Protein AF-A0A0B7C4P0-F1 (afdb_monomer_lite)

Sequence (67 aa):
PGRLMLTTSRLYFQPFSNIDKWPVLKLRLKDIKRLICRRFLLRQLGLEIFCGDCAPVSHLYLAFYSE

Organism: NCBI:txid1028688

pLDDT: mean 91.32, std 8.57, range [64.06, 97.75]

S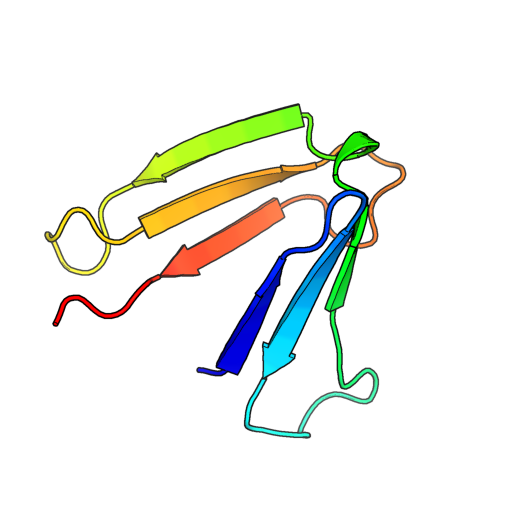econdary structure (DSSP, 8-state):
-EEEEE-SSEEEEEES-TTSSS--EEEEGGGEEEEEEEEETTEEEEEEEEE-TTSS-SEEEEEPPP-

Structure (mmCIF, N/CA/C/O backbone):
data_AF-A0A0B7C4P0-F1
#
_entry.id   AF-A0A0B7C4P0-F1
#
loop_
_atom_site.group_PDB
_atom_site.id
_atom_site.type_symbol
_atom_site.label_atom_id
_atom_site.label_alt_id
_atom_site.label_comp_id
_atom_site.label_asym_id
_atom_site.label_entity_id
_atom_site.label_seq_id
_atom_site.pdbx_PDB_ins_code
_atom_site.Cartn_x
_atom_site.Cartn_y
_atom_site.Cartn_z
_atom_site.occupancy
_atom_site.B_iso_or_equiv
_atom_site.auth_seq_id
_atom_site.auth_comp_id
_atom_site.auth_asym_id
_atom_site.auth_atom_id
_atom_site.pdbx_PDB_model_num
ATOM 1 N N . PRO A 1 1 ? 5.683 0.923 -10.612 1.00 86.62 1 PRO A N 1
ATOM 2 C CA . PRO A 1 1 ? 4.360 1.300 -11.176 1.00 86.62 1 PRO A CA 1
ATOM 3 C C . PRO A 1 1 ? 3.639 0.039 -11.666 1.00 86.62 1 PRO A C 1
ATOM 5 O O . PRO A 1 1 ? 4.306 -0.919 -12.059 1.00 86.62 1 PRO A O 1
ATOM 8 N N . GLY A 1 2 ? 2.312 0.009 -11.594 1.00 91.38 2 GLY A N 1
ATOM 9 C CA . GLY A 1 2 ? 1.533 -1.184 -11.913 1.00 91.38 2 GLY A CA 1
ATOM 10 C C . GLY A 1 2 ? 0.033 -0.930 -11.859 1.00 91.38 2 GLY A C 1
ATOM 11 O O . GLY A 1 2 ? -0.404 0.194 -11.615 1.00 91.38 2 GLY A O 1
ATOM 12 N N . ARG A 1 3 ? -0.751 -1.988 -12.069 1.00 92.00 3 ARG A N 1
ATOM 13 C CA . ARG A 1 3 ? -2.209 -1.980 -11.907 1.00 92.00 3 ARG A CA 1
ATOM 14 C C . ARG A 1 3 ? -2.588 -2.640 -10.592 1.00 92.00 3 ARG A C 1
ATOM 16 O O . ARG A 1 3 ? -2.095 -3.720 -10.265 1.00 92.00 3 ARG A O 1
ATOM 23 N N . LEU A 1 4 ? -3.495 -1.991 -9.874 1.00 93.94 4 LEU A N 1
ATOM 24 C CA . LEU A 1 4 ? -4.171 -2.551 -8.716 1.00 93.94 4 LEU A CA 1
ATOM 25 C C . LEU A 1 4 ? -5.580 -2.966 -9.140 1.00 93.94 4 LEU A C 1
ATOM 27 O O . LEU A 1 4 ? -6.310 -2.163 -9.715 1.00 93.94 4 LEU A O 1
ATOM 31 N N . MET A 1 5 ? -5.966 -4.201 -8.851 1.00 95.38 5 MET A N 1
ATOM 32 C CA . MET A 1 5 ? -7.321 -4.691 -9.078 1.00 95.38 5 MET A CA 1
ATOM 33 C C . MET A 1 5 ? -7.900 -5.177 -7.756 1.00 95.38 5 MET A C 1
ATOM 35 O O . MET A 1 5 ? -7.281 -5.968 -7.043 1.00 95.38 5 MET A O 1
ATOM 39 N N . LEU A 1 6 ? -9.105 -4.716 -7.441 1.00 96.44 6 LEU A N 1
ATOM 40 C CA . LEU A 1 6 ? -9.841 -5.119 -6.253 1.00 96.44 6 LEU A CA 1
ATOM 41 C C . LEU A 1 6 ? -11.030 -5.988 -6.659 1.00 96.44 6 LEU A C 1
ATOM 43 O O . LEU A 1 6 ? -11.758 -5.682 -7.597 1.00 96.44 6 LEU A O 1
ATOM 47 N N . THR A 1 7 ? -11.222 -7.078 -5.931 1.00 97.38 7 THR A N 1
ATOM 48 C CA . THR A 1 7 ? -12.409 -7.932 -6.007 1.00 97.38 7 THR A CA 1
ATOM 49 C C . THR A 1 7 ? -13.054 -8.002 -4.629 1.00 97.38 7 THR A C 1
ATOM 51 O O . THR A 1 7 ? -12.495 -7.512 -3.650 1.00 97.38 7 THR A O 1
ATOM 54 N N . THR A 1 8 ? -14.190 -8.682 -4.514 1.00 97.69 8 THR A N 1
ATOM 55 C CA . THR A 1 8 ? -14.885 -8.875 -3.232 1.00 97.69 8 THR A CA 1
ATOM 56 C C . THR A 1 8 ? -14.104 -9.713 -2.214 1.00 97.69 8 THR A C 1
ATOM 58 O O . THR A 1 8 ? -14.419 -9.677 -1.030 1.00 97.69 8 THR A O 1
ATOM 61 N N . SER A 1 9 ? -13.084 -10.470 -2.639 1.00 97.25 9 SER A N 1
ATOM 62 C CA . SER A 1 9 ? -12.321 -11.365 -1.751 1.00 97.25 9 SER A CA 1
ATOM 63 C C . SER A 1 9 ? -10.808 -11.154 -1.778 1.00 97.25 9 SER A C 1
ATOM 65 O O . SER A 1 9 ? -10.103 -11.614 -0.872 1.00 97.25 9 SER A O 1
ATOM 67 N N . ARG A 1 10 ? -10.281 -10.490 -2.813 1.00 96.31 10 ARG A N 1
ATOM 68 C CA . ARG A 1 10 ? -8.840 -10.371 -3.065 1.00 96.31 10 ARG A CA 1
ATOM 69 C C . ARG A 1 10 ? -8.458 -9.027 -3.673 1.00 96.31 10 ARG A C 1
ATOM 71 O O . ARG A 1 10 ? -9.201 -8.469 -4.479 1.00 96.31 10 ARG A O 1
ATOM 78 N N . LEU A 1 11 ? -7.255 -8.585 -3.337 1.00 95.88 11 LEU A N 1
ATOM 79 C CA . LEU A 1 11 ? -6.523 -7.493 -3.959 1.00 95.88 11 LEU A CA 1
ATOM 80 C C . LEU A 1 11 ? -5.382 -8.087 -4.789 1.00 95.88 11 LEU A C 1
ATOM 82 O O . LEU A 1 11 ? -4.631 -8.941 -4.317 1.00 95.88 11 LEU A O 1
ATOM 86 N N . TYR A 1 12 ? -5.264 -7.634 -6.028 1.00 95.38 12 TYR A N 1
ATOM 87 C CA . TYR A 1 12 ? -4.232 -8.047 -6.964 1.00 95.38 12 TYR A CA 1
ATOM 88 C C . TYR A 1 12 ? -3.376 -6.846 -7.328 1.00 95.38 12 TYR A C 1
ATOM 90 O O . TYR A 1 12 ? -3.911 -5.786 -7.651 1.00 95.38 12 TYR A O 1
ATOM 98 N N . PHE A 1 13 ? -2.060 -7.021 -7.317 1.00 93.19 13 PHE A N 1
ATOM 99 C CA . PHE A 1 13 ? -1.138 -6.018 -7.829 1.00 93.19 13 PHE A CA 1
ATOM 100 C C . PHE A 1 13 ? -0.261 -6.627 -8.919 1.00 93.19 13 PHE A C 1
ATOM 102 O O . PHE A 1 13 ? 0.446 -7.606 -8.683 1.00 93.19 13 PHE A O 1
ATOM 109 N N . GLN A 1 14 ? -0.333 -6.038 -10.110 1.00 91.88 14 GLN A N 1
ATOM 110 C CA . GLN A 1 14 ? 0.458 -6.421 -11.270 1.00 91.88 14 GLN A CA 1
ATOM 111 C C . GLN A 1 14 ? 1.438 -5.284 -11.602 1.00 91.88 14 GLN A C 1
ATOM 113 O O . GLN A 1 14 ? 0.996 -4.230 -12.077 1.00 91.88 14 GLN A O 1
ATOM 118 N N . PRO A 1 15 ? 2.750 -5.449 -11.363 1.00 89.50 15 PRO A N 1
ATOM 119 C CA . PRO A 1 15 ? 3.753 -4.502 -11.822 1.00 89.50 15 PRO A CA 1
ATOM 120 C C . PRO A 1 15 ? 3.790 -4.460 -13.356 1.00 89.50 15 PRO A C 1
ATOM 122 O O . PRO A 1 15 ? 3.523 -5.450 -14.031 1.00 89.50 15 PRO A O 1
ATOM 125 N N . PHE A 1 16 ? 4.134 -3.302 -13.924 1.00 86.31 16 PHE A N 1
ATOM 126 C CA . PHE A 1 16 ? 4.319 -3.173 -15.378 1.00 86.31 16 PHE A CA 1
ATOM 127 C C . PHE A 1 16 ? 5.632 -3.774 -15.877 1.00 86.31 16 PHE A C 1
ATOM 129 O O . PHE A 1 16 ? 5.761 -4.091 -17.055 1.00 86.31 16 PHE A O 1
ATOM 136 N N . SER A 1 17 ? 6.606 -3.921 -14.983 1.00 79.19 17 SER A N 1
ATOM 137 C CA . SER A 1 17 ? 7.858 -4.607 -15.268 1.00 79.19 17 SER A CA 1
ATOM 138 C C . SER A 1 17 ? 7.742 -6.058 -14.820 1.00 79.19 17 SER A C 1
ATOM 140 O O . SER A 1 17 ? 7.563 -6.320 -13.634 1.00 79.19 17 SER A O 1
ATOM 142 N N . ASN A 1 18 ? 7.895 -6.995 -15.754 1.00 68.88 18 ASN A N 1
ATOM 143 C CA . ASN A 1 18 ? 7.947 -8.438 -15.482 1.00 68.88 18 ASN A CA 1
ATOM 144 C C . ASN A 1 18 ? 9.350 -8.882 -15.018 1.00 68.88 18 ASN A C 1
ATOM 146 O O . ASN A 1 18 ? 9.831 -9.938 -15.415 1.00 68.88 18 ASN A O 1
ATOM 150 N N . ILE A 1 19 ? 10.042 -8.040 -14.244 1.00 71.69 19 ILE A N 1
ATOM 151 C CA . ILE A 1 19 ? 11.417 -8.305 -13.787 1.00 71.69 19 ILE A CA 1
ATOM 152 C C . ILE A 1 19 ? 11.427 -9.444 -12.751 1.00 71.69 19 ILE A C 1
ATOM 154 O O . ILE A 1 19 ? 12.379 -10.220 -12.693 1.00 71.69 19 ILE A O 1
ATOM 158 N N . ASP A 1 20 ? 10.349 -9.591 -11.975 1.00 66.56 20 ASP A N 1
ATOM 159 C CA . ASP A 1 20 ? 10.210 -10.643 -10.972 1.00 66.56 20 ASP A CA 1
ATOM 160 C C . ASP A 1 20 ? 9.644 -11.949 -11.545 1.00 66.56 20 ASP A C 1
ATOM 162 O O . ASP A 1 20 ? 8.733 -11.956 -12.374 1.00 66.56 20 ASP A O 1
ATOM 166 N N . LYS A 1 21 ? 10.117 -13.084 -11.008 1.00 65.88 21 LYS A N 1
ATOM 167 C CA . LYS A 1 21 ? 9.615 -14.433 -11.346 1.00 65.88 21 LYS A CA 1
ATOM 168 C C . LYS A 1 21 ? 8.121 -14.626 -11.049 1.00 65.88 21 LYS A C 1
ATOM 170 O O . LYS A 1 21 ? 7.500 -15.512 -11.631 1.00 65.88 21 LYS A O 1
ATOM 175 N N . TRP A 1 22 ? 7.547 -13.825 -10.149 1.00 66.69 22 TRP A N 1
ATOM 176 C CA . TRP A 1 22 ? 6.140 -13.891 -9.753 1.00 66.69 22 TRP A CA 1
ATOM 177 C C . TRP A 1 22 ? 5.421 -12.614 -10.200 1.00 66.69 22 TRP A C 1
ATOM 179 O O . TRP A 1 22 ? 5.476 -11.603 -9.503 1.00 66.69 22 TRP A O 1
ATOM 189 N N . PRO A 1 23 ? 4.725 -12.634 -11.347 1.00 78.44 23 PRO A N 1
ATO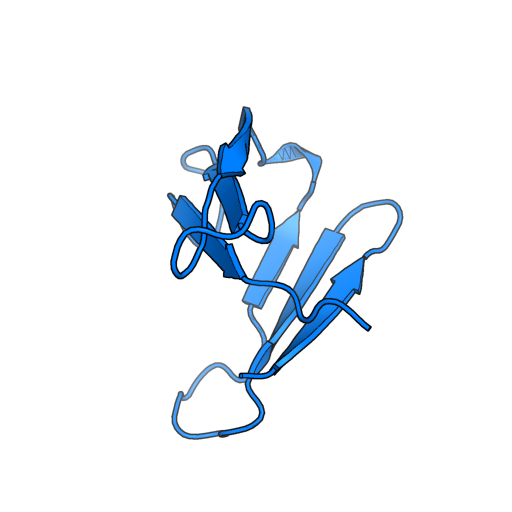M 190 C CA . PRO A 1 23 ? 4.288 -11.410 -12.014 1.00 78.44 23 PRO A CA 1
ATOM 191 C C . PRO A 1 23 ? 3.086 -10.729 -11.354 1.00 78.44 23 PRO A C 1
ATOM 193 O O . PRO A 1 23 ? 2.703 -9.652 -11.788 1.00 78.44 23 PRO A O 1
ATOM 196 N N . VAL A 1 24 ? 2.424 -11.344 -10.366 1.00 89.25 24 VAL A N 1
ATOM 197 C CA . VAL A 1 24 ? 1.225 -10.773 -9.732 1.00 89.25 24 VAL A CA 1
ATOM 198 C C . VAL A 1 24 ? 1.190 -11.113 -8.247 1.00 89.25 24 VAL A C 1
ATOM 200 O O . VAL A 1 24 ? 1.103 -12.285 -7.871 1.00 89.25 24 VAL A O 1
ATOM 203 N N . LEU A 1 25 ? 1.154 -10.083 -7.403 1.00 91.69 25 LEU A N 1
ATOM 204 C CA . LEU A 1 25 ? 0.869 -10.216 -5.978 1.00 91.69 25 LEU A CA 1
ATOM 205 C C . LEU A 1 25 ? -0.631 -10.456 -5.779 1.00 91.69 25 LEU A C 1
ATOM 207 O O . LEU A 1 25 ? -1.457 -9.701 -6.293 1.00 91.69 25 LEU A O 1
ATOM 211 N N . LYS A 1 26 ? -0.986 -11.495 -5.016 1.00 94.12 26 LYS A N 1
ATOM 212 C CA . LYS A 1 26 ? -2.376 -11.877 -4.722 1.00 94.12 26 LYS A CA 1
ATOM 213 C C . LYS A 1 26 ? -2.612 -11.861 -3.217 1.00 94.12 26 LYS A C 1
ATOM 215 O O . LYS A 1 26 ? -2.197 -12.781 -2.522 1.00 94.12 26 LYS A O 1
ATOM 220 N N . LEU A 1 27 ? -3.310 -10.852 -2.717 1.00 95.25 27 LEU A N 1
ATOM 221 C CA . LEU A 1 27 ? -3.612 -10.692 -1.298 1.00 95.25 27 LEU A CA 1
ATOM 222 C C . LEU A 1 27 ? -5.089 -10.998 -1.036 1.00 95.25 27 LEU A C 1
ATOM 224 O O . LEU A 1 27 ? -5.961 -10.462 -1.715 1.00 95.25 27 LEU A O 1
ATOM 228 N N . ARG A 1 28 ? -5.406 -11.852 -0.057 1.00 96.31 28 ARG A N 1
ATOM 229 C CA . ARG A 1 28 ? -6.803 -12.061 0.361 1.00 96.31 28 ARG A CA 1
ATOM 230 C C . ARG A 1 28 ? -7.200 -10.955 1.329 1.00 96.31 28 ARG A C 1
ATOM 232 O O . ARG A 1 28 ? -6.458 -10.668 2.262 1.00 96.31 28 ARG A O 1
ATOM 239 N N . LEU A 1 29 ? -8.392 -10.388 1.158 1.00 95.88 29 LEU A N 1
ATOM 240 C CA . LEU A 1 29 ? -8.853 -9.287 2.012 1.00 95.88 29 LEU A CA 1
ATOM 241 C C . LEU A 1 29 ? -8.978 -9.706 3.481 1.00 95.88 29 LEU A C 1
ATOM 243 O O . LEU A 1 29 ? -8.660 -8.924 4.366 1.00 95.88 29 LEU A O 1
A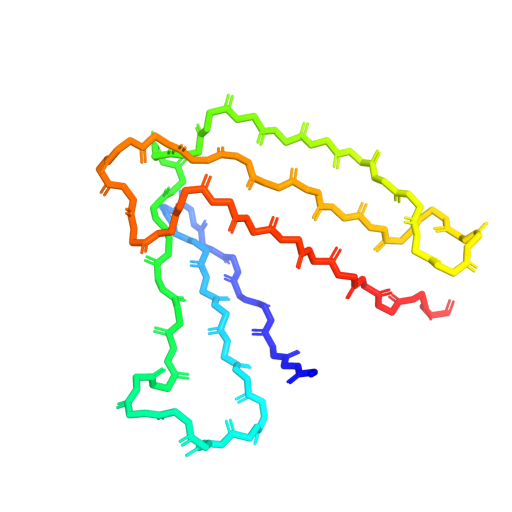TOM 247 N N . LYS A 1 30 ? -9.338 -10.969 3.741 1.00 96.25 30 LYS A N 1
ATOM 248 C CA . LYS A 1 30 ? -9.402 -11.530 5.101 1.00 96.25 30 LYS A CA 1
ATOM 249 C C . LYS A 1 30 ? -8.055 -11.569 5.840 1.00 96.25 30 LYS A C 1
ATOM 251 O O . LYS A 1 30 ? -8.044 -11.698 7.061 1.00 96.25 30 LYS A O 1
ATOM 256 N N . ASP A 1 31 ? -6.937 -11.501 5.114 1.00 96.31 31 ASP A N 1
ATOM 257 C CA . ASP A 1 31 ? -5.598 -11.532 5.710 1.00 96.31 31 ASP A CA 1
ATOM 258 C C . ASP A 1 31 ? -5.083 -10.118 6.044 1.00 96.31 31 ASP A C 1
ATOM 260 O O . ASP A 1 31 ? -4.070 -9.980 6.733 1.00 96.31 31 ASP A O 1
ATOM 264 N N . ILE A 1 32 ? -5.782 -9.067 5.594 1.00 96.44 32 ILE A N 1
ATOM 265 C CA . ILE A 1 32 ? -5.476 -7.672 5.921 1.00 96.44 32 ILE A CA 1
ATOM 266 C C . ILE A 1 32 ? -5.886 -7.403 7.370 1.00 96.44 32 ILE A C 1
ATOM 268 O O . ILE A 1 32 ? -7.010 -7.685 7.779 1.00 96.44 32 ILE A O 1
ATOM 272 N N . LYS A 1 33 ? -4.967 -6.838 8.153 1.00 97.44 33 LYS A N 1
ATOM 273 C CA . LYS A 1 33 ? -5.181 -6.498 9.566 1.00 97.44 33 LYS A CA 1
ATOM 274 C C . LYS A 1 33 ? -5.399 -5.014 9.793 1.00 97.44 33 LYS A C 1
ATOM 276 O O . LYS A 1 33 ? -6.120 -4.643 10.712 1.00 97.44 33 LYS A O 1
ATOM 281 N N . ARG A 1 34 ? -4.771 -4.162 8.982 1.00 97.38 34 ARG A N 1
ATOM 282 C CA . ARG A 1 34 ? -4.864 -2.710 9.144 1.00 97.38 34 ARG A CA 1
ATOM 283 C C . ARG A 1 34 ? -4.616 -1.995 7.826 1.00 97.38 34 ARG A C 1
ATOM 285 O O . ARG A 1 34 ? -3.723 -2.378 7.075 1.00 97.38 34 ARG A O 1
ATOM 292 N N . LEU A 1 35 ? -5.379 -0.930 7.602 1.00 96.94 35 LEU A N 1
ATOM 293 C CA . LEU A 1 35 ? -5.228 0.007 6.494 1.00 96.94 35 LEU A CA 1
ATOM 294 C C . LEU A 1 35 ? -4.982 1.400 7.073 1.00 96.94 35 LEU A C 1
ATOM 296 O O . LEU A 1 35 ? -5.701 1.819 7.979 1.00 96.94 35 LEU A O 1
ATOM 300 N N . ILE A 1 36 ? -3.971 2.107 6.575 1.00 97.75 36 ILE A N 1
ATOM 301 C CA . ILE A 1 36 ? -3.648 3.470 7.010 1.00 97.75 36 ILE A CA 1
ATOM 302 C C . ILE A 1 36 ? -3.466 4.359 5.785 1.00 97.75 36 ILE A C 1
ATOM 304 O O . ILE A 1 36 ? -2.628 4.085 4.929 1.00 97.75 36 ILE A O 1
ATOM 308 N N . CYS A 1 37 ? -4.201 5.466 5.728 1.00 96.69 37 CYS A N 1
ATOM 309 C CA . CYS A 1 37 ? -3.975 6.494 4.718 1.00 96.69 37 CYS A CA 1
ATOM 310 C C . CYS A 1 37 ? -2.683 7.261 5.037 1.00 96.69 37 CYS A C 1
ATOM 312 O O . CYS A 1 37 ? -2.500 7.773 6.144 1.00 96.69 37 CYS A O 1
ATOM 314 N N . ARG A 1 38 ? -1.782 7.366 4.063 1.00 96.44 38 ARG A N 1
ATOM 315 C CA . ARG A 1 38 ? -0.463 7.992 4.200 1.00 96.44 38 ARG A CA 1
ATOM 316 C C . ARG A 1 38 ? -0.261 9.096 3.170 1.00 96.44 38 ARG A C 1
ATOM 318 O O . ARG A 1 38 ? -0.954 9.185 2.160 1.00 96.44 38 ARG A O 1
ATOM 325 N N . ARG A 1 39 ? 0.760 9.916 3.414 1.00 95.69 39 ARG A N 1
ATOM 326 C CA . ARG A 1 39 ? 1.282 10.836 2.404 1.00 95.69 39 ARG A CA 1
ATOM 327 C C . ARG A 1 39 ? 2.318 10.124 1.534 1.00 95.69 39 ARG A C 1
ATOM 329 O O . ARG A 1 39 ? 3.115 9.347 2.056 1.00 95.69 39 ARG A O 1
ATOM 336 N N . PHE A 1 40 ? 2.324 10.433 0.244 1.00 94.81 40 PHE A N 1
ATOM 337 C CA . PHE A 1 40 ? 3.375 10.101 -0.714 1.00 94.81 40 PHE A CA 1
ATOM 338 C C . PHE A 1 40 ? 3.811 11.403 -1.385 1.00 94.81 40 PHE A C 1
ATOM 340 O O . PHE A 1 40 ? 2.961 12.140 -1.882 1.00 94.81 40 PHE A O 1
ATOM 347 N N . LEU A 1 41 ? 5.109 11.725 -1.348 1.00 94.38 41 LEU A N 1
ATOM 348 C CA . LEU A 1 41 ? 5.645 12.989 -1.882 1.00 94.38 41 LEU A CA 1
ATOM 349 C C . LEU A 1 41 ? 4.844 14.222 -1.411 1.00 94.38 41 LEU A C 1
ATOM 351 O O . LEU A 1 41 ? 4.413 15.047 -2.209 1.00 94.38 41 LEU A O 1
ATOM 355 N N . LEU A 1 42 ? 4.601 14.308 -0.095 1.00 94.50 42 LEU A N 1
ATOM 356 C CA . LEU A 1 42 ? 3.842 15.378 0.578 1.00 94.50 42 LEU A CA 1
ATOM 357 C C . LEU A 1 42 ? 2.355 15.508 0.185 1.00 94.50 42 LEU A C 1
ATOM 359 O O . LEU A 1 42 ? 1.671 16.379 0.717 1.00 94.50 42 LEU A O 1
ATOM 363 N N . ARG A 1 43 ? 1.816 14.617 -0.655 1.00 93.75 43 ARG A N 1
ATOM 364 C CA . ARG A 1 43 ? 0.396 14.576 -1.046 1.00 93.75 43 ARG A CA 1
ATOM 365 C C . ARG A 1 43 ? -0.313 13.391 -0.392 1.00 93.75 43 ARG A C 1
ATOM 367 O O . ARG A 1 43 ? 0.302 12.347 -0.191 1.00 93.75 43 ARG A O 1
ATOM 374 N N . GLN A 1 44 ? -1.603 13.514 -0.074 1.00 93.56 44 GLN A N 1
ATOM 375 C CA . GLN A 1 44 ? -2.398 12.447 0.557 1.00 93.56 44 GLN A CA 1
ATOM 376 C C . GLN A 1 44 ? -2.814 11.369 -0.462 1.00 93.56 44 GLN A C 1
ATOM 378 O O . GLN A 1 44 ? -3.984 11.228 -0.797 1.00 93.56 44 GLN A O 1
ATOM 383 N N . LEU A 1 45 ? -1.827 10.641 -0.989 1.00 96.00 45 LEU A N 1
ATOM 384 C CA . LEU A 1 45 ? -1.986 9.659 -2.071 1.00 96.00 45 LEU A CA 1
ATOM 385 C C . LEU A 1 45 ? -1.469 8.261 -1.704 1.00 96.00 45 LEU A C 1
ATOM 387 O O . LEU A 1 45 ? -1.437 7.373 -2.551 1.00 96.00 45 LEU A O 1
ATOM 391 N N . GLY A 1 46 ? -1.017 8.064 -0.466 1.00 96.31 46 GLY A N 1
ATOM 392 C CA . GLY A 1 46 ? -0.480 6.796 0.011 1.00 96.31 46 GLY A CA 1
ATOM 393 C C . GLY A 1 46 ? -1.525 5.960 0.748 1.00 96.31 46 GLY A C 1
ATOM 394 O O . GLY A 1 46 ? -2.373 6.486 1.469 1.00 96.31 46 GLY A O 1
ATOM 395 N N . LEU A 1 47 ? -1.410 4.643 0.639 1.00 96.56 47 LEU A N 1
ATOM 396 C CA . LEU A 1 47 ? -2.137 3.667 1.441 1.00 96.56 47 LEU A CA 1
ATOM 397 C C . LEU A 1 47 ? -1.163 2.599 1.921 1.00 96.56 47 LEU A C 1
ATOM 399 O O . LEU A 1 47 ? -0.463 1.971 1.133 1.00 96.56 47 LEU A O 1
ATOM 403 N N . GLU A 1 48 ? -1.145 2.389 3.225 1.00 97.38 48 GLU A N 1
ATOM 404 C CA . GLU A 1 48 ? -0.303 1.407 3.884 1.00 97.38 48 GLU A CA 1
ATOM 405 C C . GLU A 1 48 ? -1.173 0.255 4.392 1.00 97.38 48 GLU A C 1
ATOM 407 O O . GLU A 1 48 ? -2.152 0.470 5.112 1.00 97.38 48 GLU A O 1
ATOM 412 N N . ILE A 1 49 ? -0.838 -0.966 3.983 1.00 97.31 49 ILE A N 1
ATOM 413 C CA . ILE A 1 49 ? -1.589 -2.191 4.251 1.00 97.31 49 ILE A CA 1
ATOM 414 C C . ILE A 1 49 ? -0.709 -3.121 5.082 1.00 97.31 49 ILE A C 1
ATOM 416 O O . ILE A 1 49 ? 0.346 -3.569 4.633 1.00 97.31 49 ILE A O 1
ATOM 420 N N . PHE A 1 50 ? -1.169 -3.450 6.285 1.00 97.62 50 PHE A N 1
ATOM 421 C CA . PHE A 1 50 ? -0.540 -4.444 7.153 1.00 97.62 50 PHE A CA 1
ATOM 422 C C . PHE A 1 50 ? -1.332 -5.741 7.083 1.00 97.62 50 PHE A C 1
ATOM 424 O O . PHE A 1 50 ? -2.560 -5.734 7.228 1.00 97.62 50 PHE A O 1
ATOM 431 N N . CYS A 1 51 ? -0.629 -6.848 6.893 1.00 96.62 51 CYS A N 1
ATOM 432 C CA . CYS A 1 51 ? -1.217 -8.172 6.764 1.00 96.62 51 CYS A CA 1
ATOM 433 C C . CYS A 1 51 ? -0.745 -9.083 7.901 1.00 96.62 51 CYS A C 1
ATOM 435 O O . CYS A 1 51 ? 0.273 -8.822 8.536 1.00 96.62 51 CYS A O 1
ATOM 437 N N . GLY A 1 52 ? -1.513 -10.137 8.177 1.00 93.94 52 GLY A N 1
ATOM 438 C CA . GLY A 1 52 ? -1.109 -11.182 9.120 1.00 93.94 52 GLY A CA 1
ATOM 439 C C . GLY A 1 52 ? -0.191 -12.230 8.484 1.00 93.94 52 GLY A C 1
ATOM 440 O O . GLY A 1 52 ? 0.021 -12.228 7.274 1.00 93.94 52 GLY A O 1
ATOM 441 N N . ASP A 1 53 ? 0.268 -13.184 9.291 1.00 91.06 53 ASP A N 1
ATOM 442 C CA . ASP A 1 53 ? 1.274 -14.190 8.902 1.00 91.06 53 ASP A CA 1
ATOM 443 C C . ASP A 1 53 ? 0.831 -15.126 7.761 1.00 91.06 53 ASP A C 1
ATOM 445 O O . ASP A 1 53 ? 1.653 -15.727 7.077 1.00 91.06 53 ASP A O 1
ATOM 449 N N . CYS A 1 54 ? -0.478 -15.235 7.515 1.00 89.75 54 CYS A N 1
ATOM 450 C CA . CYS A 1 54 ? -1.046 -16.049 6.437 1.00 89.75 54 CYS A CA 1
ATOM 451 C C . CYS A 1 54 ? -1.000 -15.379 5.049 1.00 89.75 54 CYS A C 1
ATOM 453 O O . CYS A 1 54 ? -1.443 -15.991 4.070 1.00 89.75 54 CYS A O 1
ATOM 455 N N . ALA A 1 55 ? -0.566 -14.119 4.962 1.00 91.75 55 ALA A N 1
ATOM 456 C CA . ALA A 1 55 ? -0.474 -13.363 3.717 1.00 91.75 55 ALA A CA 1
ATOM 457 C C . ALA A 1 55 ? 0.876 -13.589 3.013 1.00 91.75 55 ALA A C 1
ATOM 459 O O . ALA A 1 55 ? 1.878 -13.857 3.669 1.00 91.75 55 ALA A O 1
ATOM 460 N N . PRO A 1 56 ? 0.950 -13.421 1.679 1.00 90.62 56 PRO A N 1
ATOM 461 C CA . PRO A 1 56 ? 2.217 -13.535 0.948 1.00 90.62 56 PRO A CA 1
ATOM 462 C C . PRO A 1 56 ? 3.219 -12.419 1.283 1.00 90.62 56 PRO A C 1
ATOM 464 O O . PRO A 1 56 ? 4.400 -12.546 0.980 1.00 90.62 56 PRO A O 1
ATOM 467 N N . VAL A 1 57 ? 2.745 -11.313 1.860 1.00 91.88 57 VAL A N 1
ATOM 468 C CA . VAL A 1 57 ? 3.551 -10.173 2.299 1.00 91.88 57 VAL A CA 1
ATOM 469 C C . VAL A 1 57 ? 3.034 -9.715 3.655 1.00 91.88 57 VAL A C 1
ATOM 471 O O . VAL A 1 57 ? 1.824 -9.671 3.859 1.00 91.88 57 VAL A O 1
ATOM 474 N N . SER A 1 58 ? 3.928 -9.350 4.570 1.00 93.94 58 SER A N 1
ATOM 4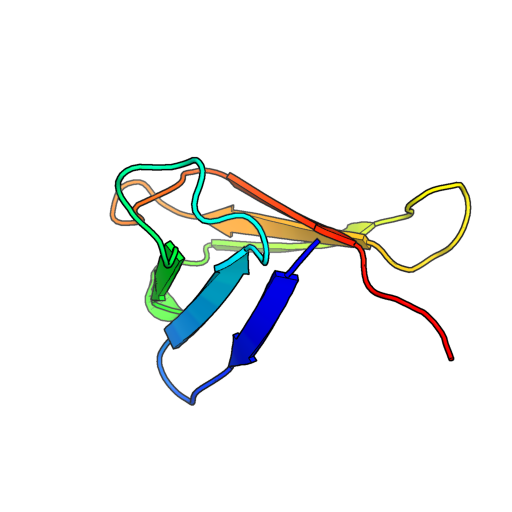75 C CA . SER A 1 58 ? 3.556 -8.784 5.876 1.00 93.94 58 SER A CA 1
ATOM 476 C C . SER A 1 58 ? 3.073 -7.336 5.758 1.00 93.94 58 SER A C 1
ATOM 478 O O . SER A 1 58 ? 2.246 -6.868 6.543 1.00 93.94 58 SER A O 1
ATOM 480 N N . HIS A 1 59 ? 3.578 -6.622 4.755 1.00 94.12 59 HIS A N 1
ATOM 481 C CA . HIS A 1 59 ? 3.370 -5.197 4.591 1.00 94.12 59 HIS A CA 1
ATOM 482 C C . HIS A 1 59 ? 3.385 -4.797 3.111 1.00 94.12 59 HIS A C 1
ATOM 484 O O . HIS A 1 59 ? 4.219 -5.277 2.343 1.00 94.12 59 HIS A O 1
ATOM 490 N N . LEU A 1 60 ? 2.477 -3.903 2.717 1.00 94.50 60 LEU A N 1
ATOM 491 C CA . LEU A 1 60 ? 2.379 -3.355 1.367 1.00 94.50 60 LEU A CA 1
ATOM 492 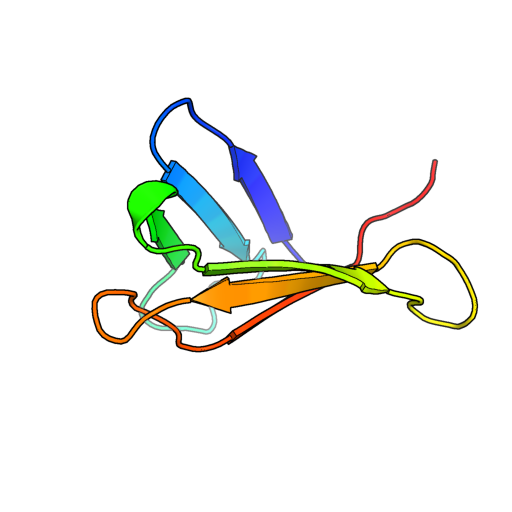C C . LEU A 1 60 ? 2.078 -1.855 1.432 1.00 94.50 60 LEU A C 1
ATOM 494 O O . LEU A 1 60 ? 1.083 -1.443 2.022 1.00 94.50 60 LEU A O 1
ATOM 498 N N . TYR A 1 61 ? 2.901 -1.046 0.770 1.00 95.50 61 TYR A N 1
ATOM 499 C CA . TYR A 1 61 ? 2.651 0.381 0.582 1.00 95.50 61 TYR A CA 1
ATOM 500 C C . TYR A 1 61 ? 2.276 0.653 -0.874 1.00 95.50 61 TYR A C 1
ATOM 502 O O . TYR A 1 61 ? 2.989 0.255 -1.796 1.00 95.50 61 TYR A O 1
ATOM 510 N N . LEU A 1 62 ? 1.160 1.344 -1.079 1.00 95.06 62 LEU A N 1
ATOM 511 C CA . LEU A 1 62 ? 0.647 1.742 -2.383 1.00 95.06 62 LEU A CA 1
ATOM 512 C C . LEU A 1 62 ? 0.636 3.266 -2.470 1.00 95.06 62 LEU A C 1
ATOM 514 O O . LEU A 1 62 ? 0.173 3.937 -1.553 1.00 95.06 62 LEU A O 1
ATOM 518 N N . ALA A 1 63 ? 1.116 3.803 -3.587 1.00 95.56 63 ALA A N 1
ATOM 519 C CA . ALA A 1 63 ? 0.958 5.208 -3.937 1.00 95.56 63 ALA A CA 1
ATOM 520 C C . ALA A 1 63 ? 0.067 5.304 -5.175 1.00 95.56 63 ALA A C 1
ATOM 522 O O . ALA A 1 63 ? 0.331 4.642 -6.182 1.00 95.56 63 ALA A O 1
ATOM 523 N N . PHE A 1 64 ? -0.984 6.111 -5.089 1.00 93.81 64 PHE A N 1
ATOM 524 C CA . PHE A 1 64 ? -1.931 6.326 -6.173 1.00 93.81 64 PHE A CA 1
ATOM 525 C C . PHE A 1 64 ? -1.590 7.590 -6.953 1.00 93.81 64 PHE A C 1
ATOM 527 O O . PHE A 1 64 ? -1.008 8.541 -6.427 1.00 93.81 64 PHE A O 1
ATOM 534 N N . TYR A 1 65 ? -1.983 7.601 -8.220 1.00 89.50 65 TYR A N 1
ATOM 535 C CA . TYR A 1 65 ? -2.016 8.826 -8.998 1.00 89.50 65 TYR A CA 1
ATOM 536 C C . TYR A 1 65 ? -3.270 9.608 -8.597 1.00 89.50 65 TYR A C 1
ATOM 538 O O . TYR A 1 65 ? -4.351 9.035 -8.478 1.00 89.50 65 TYR A O 1
ATOM 546 N N . SER A 1 66 ? -3.102 10.903 -8.348 1.00 80.94 66 SER A N 1
ATOM 547 C CA . SER A 1 66 ? -4.214 11.850 -8.401 1.00 80.94 66 SER A CA 1
ATOM 548 C C . SER A 1 66 ? -4.400 12.207 -9.863 1.00 80.94 66 SER A C 1
ATOM 550 O O . SER A 1 66 ? -3.399 12.545 -10.502 1.00 80.94 66 SER A O 1
ATOM 552 N N . GLU A 1 67 ? -5.632 12.144 -10.359 1.00 64.06 67 GLU A N 1
ATOM 553 C CA . GLU A 1 67 ? -6.009 12.959 -11.521 1.00 64.06 67 GLU A CA 1
ATOM 554 C C . GLU A 1 67 ? -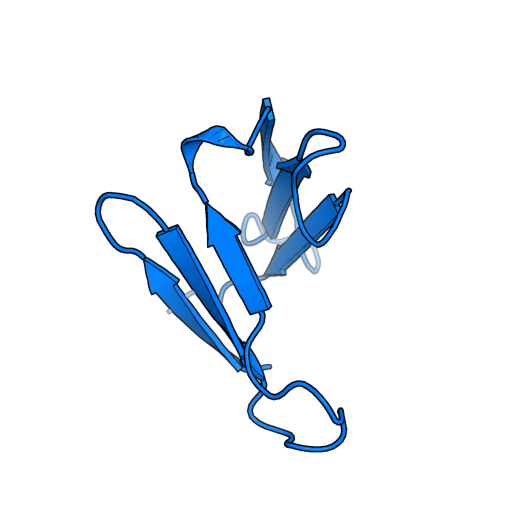5.760 14.447 -11.228 1.00 64.06 67 GLU A C 1
ATOM 556 O O . GLU A 1 67 ? -5.750 14.827 -10.023 1.00 64.06 67 GLU A O 1
#

Radius of gyration: 12.34 Å; chains: 1; bounding box: 26×31×25 Å

InterPro domains:
  IPR011993 PH-like domain superfamily [G3DSA:2.30.29.30] (1-67)
  IPR023362 PH-BEACH domain [PS51783] (1-67)

Foldseek 3Di:
DFDWDDDPFWIKTADPDPPDPDRIAIWTPVQWDDWDQDDDPNHRFKIKTAGDPPGPDRIDIDGDDDD